Protein AF-A0A935BLK5-F1 (afdb_monomer)

pLDDT: mean 85.11, std 12.07, range [50.38, 96.62]

Nearest PDB structures (foldseek):
  2wh7-assembly1_A  TM=4.401E-01  e=7.819E-02  Streptococcus pyogenes
  6wv2-assembly1_A  TM=4.483E-01  e=2.179E-01  Streptococcus pyogenes phage H4489A
  2wb3-assembly1_A  TM=4.352E-01  e=1.917E-01  Streptococcus pyogenes
  6x3m-assembly2_D  TM=4.197E-01  e=4.409E-01  Streptococcus pyogenes phage H4489A
  6x3m-assembly2_E  TM=4.307E-01  e=6.074E-01  Streptococcus pyogenes phage H4489A

Sequence (127 aa):
GDVALFLSLGSGNWNCLHYLRKSGSPVTAGSFSGLTAAIATNTIANGDYNQNWTWTKTTATKPALFIGETTASSATDAVILELTTAAASTAWPLQVKARTSQVFAIEESGAVKVSSAGGFWLSGYAD

Solvent-accessible surface area (backbone atoms only — not comparable to full-atom values): 9228 Å² total; per-residue (Å²): 115,66,49,70,45,72,45,80,75,54,97,91,43,67,46,76,77,46,67,44,44,70,85,71,52,74,82,64,76,85,61,83,76,62,72,82,70,68,86,63,92,83,84,90,82,86,69,97,71,83,83,86,86,83,79,88,82,81,60,88,90,60,75,92,75,86,87,82,77,96,65,86,82,87,60,85,89,72,73,92,77,87,70,78,69,62,99,83,51,82,56,55,57,41,79,43,62,61,87,91,44,71,35,38,35,33,40,57,87,65,51,79,45,77,48,63,96,86,60,84,88,84,80,80,84,81,132

Foldseek 3Di:
DKDWDWDDPDDPDIDTPDIADPVRDDPDPPDPVCVPPPPDDDDDDPPPDDDDQDDDDPDPPDDSDDQDDPDDDPDDPDDSDDQDDPPPDQDWSDFDDDPPHTAWTQGPVRDTDGDDPPDDDDDDDDD

Secondary structure (DSSP, 8-state):
--EEEEEE-STT-EEEEEEE-TT---SS---SGGGGS--S-----SSS-----------TTS-S-----SS---STT--S------TT--S-SEEEEETTEEEEEE-TTS-EEE--SS-----PPP-

Mean predicted aligned error: 12.22 Å

Radius of gyration: 24.35 Å; Cα contacts (8 Å, |Δi|>4): 96; chains: 1; bounding box: 77×43×48 Å

Structure (mmCIF, N/CA/C/O backbone):
data_AF-A0A935BLK5-F1
#
_entry.id   AF-A0A935BLK5-F1
#
loop_
_atom_site.group_PDB
_atom_site.id
_atom_site.type_symbol
_atom_site.label_atom_id
_atom_site.label_alt_id
_atom_site.label_comp_id
_atom_site.label_asym_id
_atom_site.label_entity_id
_atom_site.label_seq_id
_atom_site.pdbx_PDB_ins_code
_atom_site.Cartn_x
_atom_site.Cartn_y
_atom_site.Cartn_z
_atom_site.occupancy
_atom_site.B_iso_or_equiv
_atom_site.auth_seq_id
_atom_site.auth_comp_id
_atom_site.auth_asym_id
_atom_site.auth_atom_id
_atom_site.pdbx_PDB_model_num
ATOM 1 N N . GLY A 1 1 ? -34.754 -20.792 14.584 1.00 82.75 1 GLY A N 1
ATOM 2 C CA . GLY A 1 1 ? -34.490 -19.524 13.885 1.00 82.75 1 GLY A CA 1
ATOM 3 C C . GLY A 1 1 ? -33.554 -18.716 14.741 1.00 82.75 1 GLY A C 1
ATOM 4 O O . GLY A 1 1 ? -32.971 -19.288 15.657 1.00 82.75 1 GLY A O 1
ATOM 5 N N . ASP A 1 2 ? -33.409 -17.434 14.449 1.00 90.50 2 ASP A N 1
ATOM 6 C CA . ASP A 1 2 ? -32.711 -16.522 15.352 1.00 90.50 2 ASP A CA 1
ATOM 7 C C . ASP A 1 2 ? -33.533 -16.321 16.635 1.00 90.50 2 ASP A C 1
ATOM 9 O O . ASP A 1 2 ? -34.747 -16.557 16.642 1.00 90.50 2 ASP A O 1
ATOM 13 N N . VAL A 1 3 ? -32.869 -15.948 17.727 1.00 89.56 3 VAL A N 1
ATOM 14 C CA . VAL A 1 3 ? -33.486 -15.768 19.048 1.00 89.56 3 VAL A CA 1
ATOM 15 C C . VAL A 1 3 ? -33.015 -14.449 19.641 1.00 89.56 3 VAL A C 1
ATOM 17 O O . VAL A 1 3 ? -31.841 -14.104 19.535 1.00 89.56 3 VAL A O 1
ATOM 20 N N . ALA A 1 4 ? -33.914 -13.723 20.299 1.00 91.75 4 ALA A N 1
ATOM 21 C CA . ALA A 1 4 ? -33.580 -12.488 20.991 1.00 91.7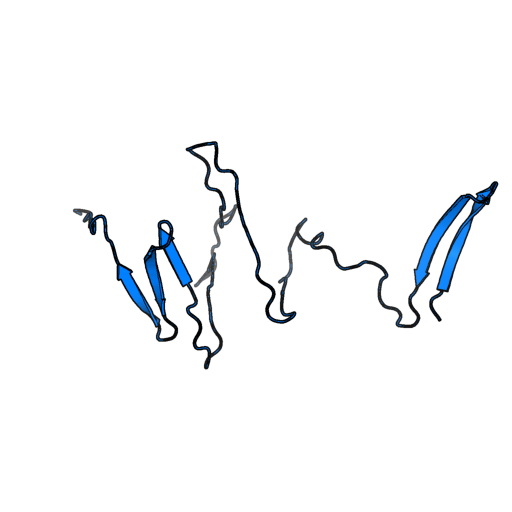5 4 ALA A CA 1
ATOM 22 C C . ALA A 1 4 ? -34.291 -12.383 22.344 1.00 91.75 4 ALA A C 1
ATOM 24 O O . ALA A 1 4 ? -35.406 -12.876 22.515 1.00 91.75 4 ALA A O 1
ATOM 25 N N . LEU A 1 5 ? -33.618 -11.740 23.298 1.00 91.19 5 LEU A N 1
ATOM 26 C CA . LEU A 1 5 ? -34.123 -11.407 24.624 1.00 91.19 5 LEU A CA 1
ATOM 27 C C . LEU A 1 5 ? -34.459 -9.917 24.662 1.00 91.19 5 LEU A C 1
ATOM 29 O O . LEU A 1 5 ? -33.580 -9.078 24.464 1.00 91.19 5 LEU A O 1
ATOM 33 N N . PHE A 1 6 ? -35.712 -9.598 24.974 1.00 94.12 6 PHE A N 1
ATOM 34 C CA . PHE A 1 6 ? -36.203 -8.226 25.041 1.00 94.12 6 PHE A CA 1
ATOM 35 C C . PHE A 1 6 ? -36.632 -7.862 26.463 1.00 94.12 6 PHE A C 1
ATOM 37 O O . PHE A 1 6 ? -37.332 -8.628 27.123 1.00 94.12 6 PHE A O 1
ATOM 44 N N . LEU A 1 7 ? -36.246 -6.668 26.909 1.00 94.62 7 LEU A N 1
ATOM 45 C CA . LEU A 1 7 ? -36.757 -6.033 28.118 1.00 94.62 7 LEU A CA 1
ATOM 46 C C . LEU A 1 7 ? -37.864 -5.050 27.739 1.00 94.62 7 LEU A C 1
ATOM 48 O O . LEU A 1 7 ? -37.638 -4.125 26.956 1.00 94.62 7 LEU A O 1
ATOM 52 N N . SER A 1 8 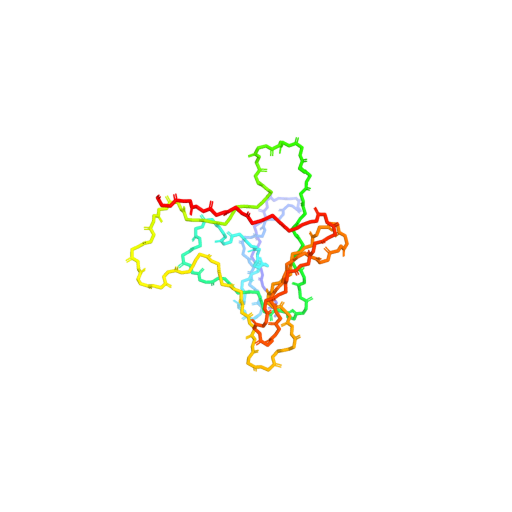? -39.052 -5.241 28.311 1.00 94.56 8 SER A N 1
ATOM 53 C CA . SER A 1 8 ? -40.129 -4.258 28.200 1.00 94.56 8 SER A CA 1
ATOM 54 C C . SER A 1 8 ? -39.811 -3.048 29.068 1.00 94.56 8 SER A C 1
ATOM 56 O O . SER A 1 8 ? -39.565 -3.201 30.263 1.00 94.56 8 SER A O 1
ATOM 58 N N . LEU A 1 9 ? -39.857 -1.854 28.483 1.00 94.69 9 LEU A N 1
ATOM 59 C CA . LEU A 1 9 ? -39.739 -0.581 29.200 1.00 94.69 9 LEU A CA 1
ATOM 60 C C . LEU A 1 9 ? -41.096 0.144 29.307 1.00 94.69 9 LEU A C 1
ATOM 62 O O . LEU A 1 9 ? -41.147 1.314 29.679 1.00 94.69 9 LEU A O 1
ATOM 66 N N . GLY A 1 10 ? -42.193 -0.554 28.983 1.00 91.44 10 GLY A N 1
ATOM 67 C CA . GLY A 1 10 ? -43.560 -0.028 28.954 1.00 91.44 10 GLY A CA 1
ATOM 68 C C . GLY A 1 10 ? -44.017 0.437 27.564 1.00 91.44 10 GLY A C 1
ATOM 69 O O . GLY A 1 10 ? -43.204 0.752 26.703 1.00 91.44 10 GLY A O 1
ATOM 70 N N . SER A 1 11 ? -45.337 0.450 27.340 1.00 83.06 11 SER A N 1
ATOM 71 C CA . SER A 1 11 ? -46.043 1.058 26.190 1.00 83.06 11 SER A CA 1
ATOM 72 C C . SER A 1 11 ? -45.345 0.964 24.821 1.00 83.06 11 SER A C 1
ATOM 74 O O . SER A 1 11 ? -45.136 1.971 24.151 1.00 83.06 11 SER A O 1
ATOM 76 N N . GLY A 1 12 ? -44.984 -0.248 24.388 1.00 88.56 12 GLY A N 1
ATOM 77 C CA . GLY A 1 12 ? -44.388 -0.483 23.064 1.00 88.56 12 GLY A CA 1
ATOM 78 C C . GLY A 1 12 ? -42.895 -0.153 22.953 1.00 88.56 12 GLY A C 1
ATOM 79 O O . GLY A 1 12 ? -42.310 -0.368 21.894 1.00 88.56 12 GLY A O 1
ATOM 80 N N . ASN A 1 13 ? -42.263 0.306 24.032 1.00 91.19 13 ASN A N 1
ATOM 81 C CA . ASN A 1 13 ? -40.824 0.501 24.110 1.00 91.19 13 ASN A CA 1
ATOM 82 C C . ASN A 1 13 ? -40.142 -0.803 24.554 1.00 91.19 13 ASN A C 1
ATOM 84 O O . ASN A 1 13 ? -40.329 -1.268 25.683 1.00 91.19 13 ASN A O 1
ATOM 88 N N . TRP A 1 14 ? -39.353 -1.396 23.661 1.00 93.38 14 TRP A N 1
ATOM 89 C CA . TRP A 1 14 ? -38.653 -2.657 23.895 1.00 93.38 14 TRP A CA 1
ATOM 90 C C . TRP A 1 14 ? -37.164 -2.475 23.659 1.00 93.38 14 TRP A C 1
ATOM 92 O O . TRP A 1 14 ? -36.746 -2.069 22.576 1.00 93.38 14 TRP A O 1
ATOM 102 N N . ASN A 1 15 ? -36.361 -2.822 24.661 1.00 93.12 15 ASN A N 1
ATOM 103 C CA . ASN A 1 15 ? -34.914 -2.859 24.520 1.00 93.12 15 ASN A CA 1
ATOM 104 C C . ASN A 1 15 ? -34.460 -4.297 24.243 1.00 93.12 15 ASN A C 1
ATOM 106 O O . ASN A 1 15 ? -34.741 -5.199 25.033 1.00 93.12 15 ASN A O 1
ATOM 110 N N . CYS A 1 16 ? -33.759 -4.526 23.133 1.00 90.75 16 CYS A N 1
ATOM 111 C CA . CYS A 1 16 ? -33.146 -5.821 22.846 1.00 90.75 16 CYS A CA 1
ATOM 112 C C . CYS A 1 16 ? -31.865 -5.962 23.673 1.00 90.75 16 CYS A C 1
ATOM 114 O O . CYS A 1 16 ? -30.868 -5.306 23.386 1.00 90.75 16 CYS A O 1
ATOM 116 N N . LEU A 1 17 ? -31.884 -6.831 24.682 1.00 89.56 17 LEU A N 1
ATOM 117 C CA . LEU A 1 17 ? -30.727 -7.072 25.542 1.00 89.56 17 LEU A CA 1
ATOM 118 C C . LEU A 1 17 ? -29.713 -7.989 24.865 1.00 89.56 17 LEU A C 1
ATOM 120 O O . LEU A 1 17 ? -28.527 -7.689 24.856 1.00 89.56 17 LEU A O 1
ATOM 124 N N . HIS A 1 18 ? -30.180 -9.087 24.267 1.00 87.12 18 HIS A N 1
ATOM 125 C CA . HIS A 1 18 ? -29.327 -10.058 23.584 1.00 87.12 18 HIS A CA 1
ATOM 126 C C . HIS A 1 18 ? -29.990 -10.557 22.308 1.00 87.12 18 HIS A C 1
ATOM 128 O O . HIS A 1 18 ? -31.200 -10.759 22.273 1.00 87.12 18 HIS A O 1
ATOM 134 N N . TYR A 1 19 ? -29.184 -10.829 21.287 1.00 88.31 19 TYR A N 1
ATOM 135 C CA . TYR A 1 19 ? -29.620 -11.481 20.060 1.00 88.31 19 TYR A CA 1
ATOM 136 C C . TYR A 1 19 ? -28.596 -12.548 19.684 1.00 88.31 19 TYR A C 1
ATOM 138 O O . TYR A 1 19 ? -27.396 -12.278 19.637 1.00 88.31 19 TYR A O 1
ATOM 146 N N . LEU A 1 20 ? -29.073 -13.753 19.393 1.00 86.50 20 LEU A N 1
ATOM 147 C CA . LEU A 1 20 ? -28.275 -14.867 18.907 1.00 86.50 20 LEU A CA 1
ATOM 148 C C . LEU A 1 20 ? -28.826 -15.334 17.564 1.00 86.50 20 LEU A C 1
ATOM 150 O O . LEU A 1 20 ? -29.995 -15.712 17.449 1.00 86.50 20 LEU A O 1
ATOM 154 N N . ARG A 1 21 ? -27.964 -15.350 16.544 1.00 86.62 21 ARG A N 1
ATOM 155 C CA . ARG A 1 21 ? -28.303 -16.014 15.284 1.00 86.62 21 ARG A CA 1
ATOM 156 C C . ARG A 1 21 ? -28.369 -17.519 15.495 1.00 86.62 21 ARG A C 1
ATOM 158 O O . ARG A 1 21 ? -27.617 -18.062 16.306 1.00 86.62 21 ARG A O 1
ATOM 165 N N . LYS A 1 22 ? -29.174 -18.217 14.692 1.00 87.06 22 LYS A N 1
ATOM 166 C CA . LYS A 1 22 ? -29.217 -19.692 14.656 1.00 87.06 22 LYS A CA 1
ATOM 167 C C . LYS A 1 22 ? -27.820 -20.312 14.497 1.00 87.06 22 LYS A C 1
ATOM 169 O O . LYS A 1 22 ? -27.572 -21.399 15.003 1.00 87.06 22 LYS A O 1
ATOM 174 N N . SER A 1 23 ? -26.925 -19.628 13.784 1.00 84.69 23 SER A N 1
ATOM 175 C CA . SER A 1 23 ? -25.548 -20.063 13.532 1.00 84.69 23 SER A CA 1
ATOM 176 C C . SER A 1 23 ? -24.593 -19.872 14.717 1.00 84.69 23 SER A C 1
ATOM 178 O O . SER A 1 23 ? -23.439 -20.273 14.619 1.00 84.69 23 SER A O 1
ATOM 180 N N . GLY A 1 24 ? -25.017 -19.206 15.797 1.00 78.94 24 GLY A N 1
ATOM 181 C CA . GLY A 1 24 ? -24.140 -18.807 16.904 1.00 78.94 24 GLY A CA 1
ATOM 182 C C . GLY A 1 24 ? -23.193 -17.645 16.575 1.00 78.94 24 GLY A C 1
ATOM 183 O O . GLY A 1 24 ? -22.401 -17.239 17.420 1.00 78.94 24 GLY A O 1
ATOM 184 N N . SER A 1 25 ? -23.262 -17.081 15.366 1.00 76.50 25 SER A N 1
ATOM 185 C CA . SER A 1 25 ? -22.369 -16.000 14.935 1.00 76.50 25 SER A CA 1
ATOM 186 C C . SER A 1 25 ? -22.782 -14.640 15.534 1.00 76.50 25 SER A C 1
ATOM 188 O O . SER A 1 25 ? -23.974 -14.310 15.478 1.00 76.50 25 SER A O 1
ATOM 190 N N . PRO A 1 26 ? -21.835 -13.811 16.024 1.00 70.00 26 PRO A N 1
ATOM 191 C CA . PRO A 1 26 ? -22.120 -12.496 16.613 1.00 70.00 26 PRO A CA 1
ATOM 192 C C . PRO A 1 26 ? -22.895 -11.555 15.682 1.00 70.00 26 PRO A C 1
ATOM 194 O O . PRO A 1 26 ? -22.579 -11.460 14.499 1.00 7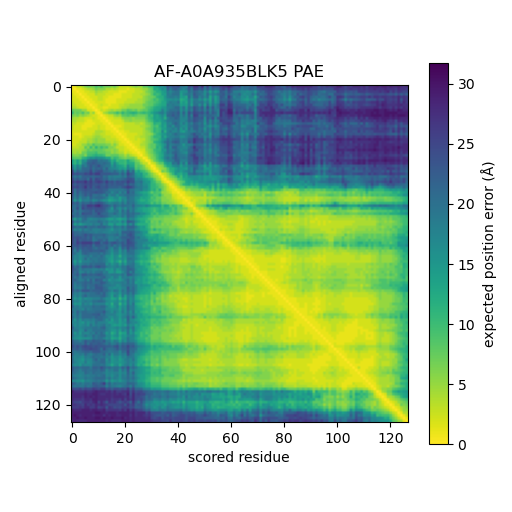0.00 26 PRO A O 1
ATOM 197 N N . VAL A 1 27 ? -23.887 -10.825 16.210 1.00 73.25 27 VAL A N 1
ATOM 198 C CA . VAL A 1 27 ? -24.783 -9.909 15.454 1.00 73.25 27 VAL A CA 1
ATOM 199 C C . VAL A 1 27 ? -24.122 -8.582 15.089 1.00 73.25 27 VAL A C 1
ATOM 201 O O . VAL A 1 27 ? -24.712 -7.728 14.441 1.00 73.25 27 VAL A O 1
ATOM 204 N N . THR A 1 28 ? -22.864 -8.403 15.446 1.00 69.31 28 THR A N 1
ATOM 205 C CA . THR A 1 28 ? -22.057 -7.313 14.930 1.00 69.31 28 THR A CA 1
ATOM 206 C C . THR A 1 28 ? -21.715 -7.608 13.471 1.00 69.31 28 THR A C 1
ATOM 208 O O . THR A 1 28 ? -21.064 -8.601 13.151 1.00 69.31 28 THR A O 1
ATOM 211 N N . ALA A 1 29 ? -22.144 -6.738 12.553 1.00 57.75 29 ALA A N 1
ATOM 212 C CA . ALA A 1 29 ? -21.337 -6.533 11.358 1.00 57.75 29 ALA A CA 1
ATOM 213 C C . ALA A 1 29 ? -19.958 -6.131 11.885 1.00 57.75 29 ALA A C 1
ATOM 215 O O . AL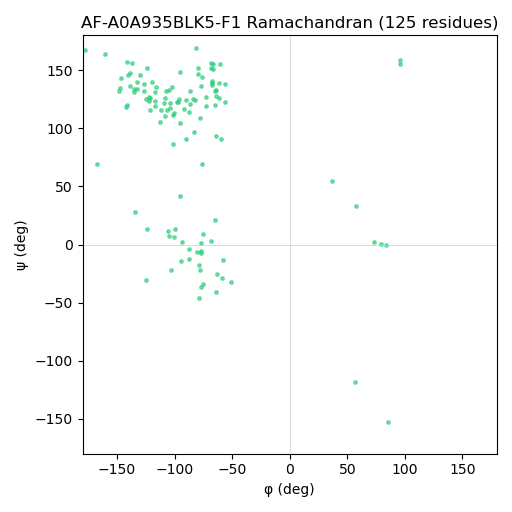A A 1 29 ? -19.885 -5.213 12.704 1.00 57.75 29 ALA A O 1
ATOM 216 N N . GLY A 1 30 ? -18.902 -6.860 11.525 1.00 54.94 30 GLY A N 1
ATOM 217 C CA . GLY A 1 30 ? -17.544 -6.456 11.865 1.00 54.94 30 GLY A CA 1
ATOM 218 C C . GLY A 1 30 ? -17.295 -5.092 11.236 1.00 54.94 30 GLY A C 1
ATOM 219 O O . GLY A 1 30 ? -16.928 -5.003 10.070 1.00 54.94 30 GLY A O 1
ATOM 220 N N . SER A 1 31 ? -17.586 -4.019 11.968 1.00 54.59 31 SER A N 1
ATOM 221 C CA . SER A 1 31 ? -17.137 -2.698 11.591 1.00 54.59 31 SER A CA 1
ATOM 222 C C . SER A 1 31 ? -15.620 -2.707 11.725 1.00 54.59 31 SER A C 1
ATOM 224 O O . SER A 1 31 ? -15.040 -3.465 12.506 1.00 54.59 31 SER A O 1
ATOM 226 N N . PHE A 1 32 ? -14.954 -1.835 10.981 1.00 53.00 32 PHE A N 1
ATOM 227 C CA . PHE A 1 32 ? -13.513 -1.612 11.091 1.00 53.00 32 PHE A CA 1
ATOM 228 C C . PHE A 1 32 ? -13.101 -1.020 12.466 1.00 53.00 32 PHE A C 1
ATOM 230 O O . PHE A 1 32 ? -12.042 -0.414 12.604 1.00 53.00 32 PHE A O 1
ATOM 237 N N . SER A 1 33 ? -13.932 -1.169 13.506 1.00 53.84 33 SER A N 1
ATOM 238 C CA . SER A 1 33 ? -13.740 -0.666 14.867 1.00 53.84 33 SER A CA 1
ATOM 239 C C . SER A 1 33 ? -12.607 -1.354 15.636 1.00 53.84 33 SER A C 1
ATOM 241 O O . SER A 1 33 ? -12.401 -1.037 16.803 1.00 53.84 33 SER A O 1
ATOM 243 N N . GLY A 1 34 ? -11.874 -2.283 15.013 1.00 50.38 34 GLY A N 1
ATOM 244 C CA . GLY A 1 34 ? -10.686 -2.929 15.582 1.00 50.38 34 GLY A CA 1
ATOM 245 C C . GLY A 1 34 ? -9.395 -2.102 15.487 1.00 50.38 34 GLY A C 1
ATOM 246 O O . GLY A 1 34 ? -8.387 -2.490 16.069 1.00 50.38 34 GLY A O 1
ATOM 247 N N . LEU A 1 35 ? -9.397 -0.951 14.799 1.00 56.12 35 LEU A N 1
ATOM 248 C CA . LEU A 1 35 ? -8.220 -0.069 14.695 1.00 56.12 35 LEU A CA 1
ATOM 249 C C . LEU A 1 35 ? -7.931 0.761 15.963 1.00 56.12 35 LEU A C 1
ATOM 251 O O . LEU A 1 35 ? -7.090 1.653 15.933 1.00 56.12 35 LEU A O 1
ATOM 255 N N . THR A 1 36 ? -8.606 0.509 17.083 1.00 52.50 36 THR A N 1
ATOM 256 C CA . THR A 1 36 ? -8.366 1.253 18.332 1.00 52.50 36 THR A CA 1
ATOM 257 C C . THR A 1 36 ? -7.118 0.786 19.086 1.00 52.50 36 THR A C 1
ATOM 259 O O . THR A 1 36 ? -6.597 1.543 19.899 1.00 52.50 36 THR A O 1
ATOM 262 N N . ALA A 1 37 ? -6.602 -0.410 18.781 1.00 52.44 37 ALA A N 1
ATOM 263 C CA . ALA A 1 37 ? -5.300 -0.917 19.224 1.00 52.44 37 ALA A CA 1
ATOM 264 C C . ALA A 1 37 ? -4.943 -2.175 18.413 1.00 52.44 37 ALA A C 1
ATOM 266 O O . ALA A 1 37 ? -5.016 -3.288 18.931 1.00 52.44 37 ALA A O 1
ATOM 267 N N . ALA A 1 38 ? -4.649 -2.033 17.117 1.00 55.66 38 ALA A N 1
ATOM 268 C CA . ALA A 1 38 ? -4.355 -3.184 16.262 1.00 55.66 38 ALA A CA 1
ATOM 269 C C . ALA A 1 38 ? 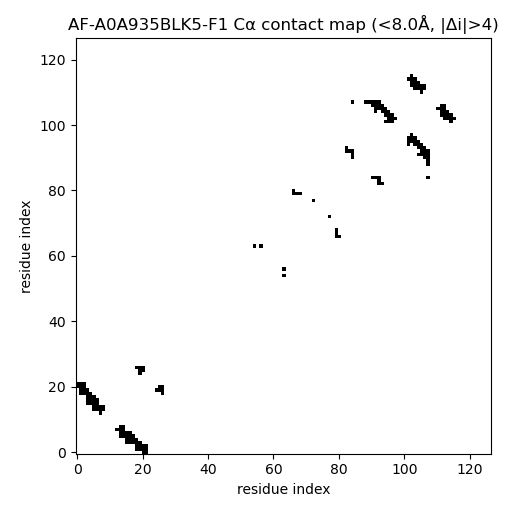-3.075 -3.907 16.732 1.00 55.66 38 ALA A C 1
ATOM 271 O O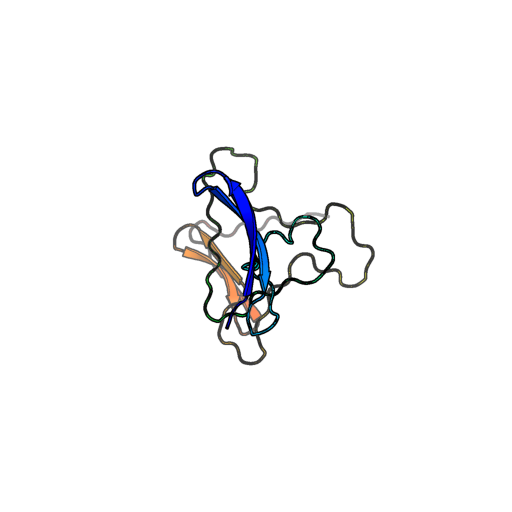 . ALA A 1 38 ? -1.968 -3.555 16.348 1.00 55.66 38 ALA A O 1
ATOM 272 N N . ILE A 1 39 ? -3.245 -4.923 17.578 1.00 63.06 39 ILE A N 1
ATOM 273 C CA . ILE A 1 39 ? -2.198 -5.847 18.048 1.00 63.06 39 ILE A CA 1
ATOM 274 C C . ILE A 1 39 ? -2.120 -7.120 17.189 1.00 63.06 39 ILE A C 1
ATOM 276 O O . ILE A 1 39 ? -1.363 -8.035 17.496 1.00 63.06 39 ILE A O 1
ATOM 280 N N . ALA A 1 40 ? -2.938 -7.202 16.138 1.00 65.81 40 ALA A N 1
ATOM 281 C CA . ALA A 1 40 ? -3.049 -8.351 15.251 1.00 65.81 40 ALA A CA 1
ATOM 282 C C . ALA A 1 40 ? -3.235 -7.907 13.793 1.00 65.81 40 ALA A C 1
ATOM 284 O O . ALA A 1 40 ? -3.721 -6.805 13.517 1.00 65.81 40 ALA A O 1
ATOM 285 N N . THR A 1 41 ? -2.871 -8.795 12.865 1.00 77.06 41 THR A N 1
ATOM 286 C CA . THR A 1 41 ? -3.025 -8.592 11.422 1.00 77.06 41 THR A CA 1
ATOM 287 C C . THR A 1 41 ? -4.498 -8.488 11.042 1.00 77.06 41 THR A C 1
ATOM 289 O O . THR A 1 41 ? -5.294 -9.372 11.353 1.00 77.06 41 THR A O 1
ATOM 292 N N . ASN A 1 42 ? -4.849 -7.430 10.314 1.00 74.06 42 ASN A N 1
ATOM 293 C CA . ASN A 1 42 ? -6.149 -7.297 9.666 1.00 74.06 42 ASN A CA 1
ATOM 294 C C . ASN A 1 42 ? -5.997 -7.613 8.175 1.00 74.06 42 ASN A C 1
ATOM 296 O O . ASN A 1 42 ? -5.071 -7.122 7.531 1.00 74.06 42 ASN A O 1
ATOM 300 N N . THR A 1 43 ? -6.914 -8.404 7.619 1.00 80.62 43 THR A N 1
ATOM 301 C CA . THR A 1 43 ? -6.893 -8.798 6.204 1.00 80.62 43 THR A CA 1
ATOM 302 C C . THR A 1 43 ? -8.228 -8.471 5.550 1.00 80.62 43 THR A C 1
ATOM 304 O O . THR A 1 43 ? -9.285 -8.822 6.069 1.00 80.62 43 THR A O 1
ATOM 307 N N . ILE A 1 44 ? -8.178 -7.826 4.385 1.00 81.56 44 ILE A N 1
ATOM 308 C CA . ILE A 1 44 ? -9.332 -7.616 3.507 1.00 81.56 44 ILE A CA 1
ATOM 309 C C . ILE A 1 44 ? -9.131 -8.529 2.292 1.00 81.56 44 ILE A C 1
ATOM 311 O O . ILE A 1 44 ? -8.218 -8.292 1.509 1.00 81.56 44 ILE A O 1
ATOM 315 N N . ALA A 1 45 ? -9.948 -9.580 2.146 1.00 80.44 45 ALA A N 1
ATOM 316 C CA . ALA A 1 45 ? -9.789 -10.605 1.099 1.00 80.44 45 ALA A CA 1
ATOM 317 C C . ALA A 1 45 ? -11.112 -10.968 0.384 1.00 80.44 45 ALA A C 1
ATOM 319 O O . ALA A 1 45 ? -11.288 -12.083 -0.101 1.00 80.44 45 ALA A O 1
ATOM 320 N N . ASN A 1 46 ? -12.067 -10.034 0.319 1.00 71.06 46 ASN A N 1
ATOM 321 C CA . ASN A 1 46 ? -13.439 -10.289 -0.143 1.00 71.06 46 ASN A CA 1
ATOM 322 C C . ASN A 1 46 ? -13.668 -9.973 -1.641 1.00 71.06 46 ASN A C 1
ATOM 324 O O . ASN A 1 46 ? -14.705 -9.418 -1.999 1.00 71.06 46 ASN A O 1
ATOM 328 N N . GLY A 1 47 ? -12.725 -10.331 -2.518 1.00 79.44 47 GLY A N 1
ATOM 329 C CA . GLY A 1 47 ? -12.802 -10.062 -3.966 1.00 79.44 47 GLY A CA 1
ATOM 330 C C . GLY A 1 47 ? -12.281 -8.674 -4.366 1.00 79.44 47 GLY A C 1
ATOM 331 O O . GLY A 1 47 ? -11.425 -8.117 -3.679 1.00 79.44 47 GLY A O 1
ATOM 332 N N . ASP A 1 48 ? -12.795 -8.114 -5.469 1.00 82.56 48 ASP A N 1
ATOM 333 C CA . ASP A 1 48 ? -12.338 -6.842 -6.063 1.00 82.56 48 ASP A CA 1
ATOM 334 C C . ASP A 1 48 ? -12.839 -5.614 -5.280 1.00 82.56 48 ASP A C 1
ATOM 336 O O . ASP A 1 48 ? -13.696 -4.848 -5.726 1.00 82.56 48 ASP A O 1
ATOM 340 N N . TYR A 1 49 ? -12.320 -5.428 -4.068 1.00 81.94 49 TYR A N 1
ATOM 341 C CA . TYR A 1 49 ? -12.781 -4.388 -3.153 1.00 81.94 49 TYR A CA 1
ATOM 342 C C . TYR A 1 49 ? -11.830 -3.185 -3.135 1.00 81.94 49 TYR A C 1
ATOM 344 O O . TYR A 1 49 ? -10.927 -3.085 -2.301 1.00 81.94 49 TYR A O 1
ATOM 352 N N . ASN A 1 50 ? -12.041 -2.253 -4.066 1.00 85.00 50 ASN A N 1
ATOM 353 C CA . ASN A 1 50 ? -11.221 -1.049 -4.178 1.00 85.00 50 ASN A CA 1
ATOM 354 C C . ASN A 1 50 ? -11.307 -0.170 -2.910 1.00 85.00 50 ASN A C 1
ATOM 356 O O . ASN A 1 50 ? -12.393 0.238 -2.493 1.00 85.00 50 ASN A O 1
ATOM 360 N N . GLN A 1 51 ? -10.155 0.159 -2.323 1.00 87.06 51 GLN A N 1
ATOM 361 C CA . GLN A 1 51 ? -10.044 1.063 -1.177 1.00 87.06 51 GLN A CA 1
ATOM 362 C C . GLN A 1 51 ? -9.744 2.480 -1.675 1.00 87.06 51 GLN A C 1
ATOM 364 O O . GLN A 1 51 ? -8.616 2.793 -2.049 1.00 87.06 51 GLN A O 1
ATOM 369 N N . ASN A 1 52 ? -10.746 3.360 -1.659 1.00 88.31 52 ASN A N 1
ATOM 370 C CA . ASN A 1 52 ? -10.584 4.749 -2.088 1.00 88.31 52 ASN A CA 1
ATOM 371 C C . ASN A 1 52 ? -10.228 5.659 -0.909 1.00 88.31 52 ASN A C 1
ATOM 373 O O . ASN A 1 52 ? -11.042 5.868 -0.012 1.00 88.31 52 ASN A O 1
ATOM 377 N N . TRP A 1 53 ? -9.037 6.254 -0.956 1.00 89.81 53 TRP A N 1
ATOM 378 C CA . TRP A 1 53 ? -8.574 7.244 0.013 1.00 89.81 53 TRP A CA 1
ATOM 379 C C . TRP A 1 53 ? -8.447 8.591 -0.698 1.00 89.81 53 TRP A C 1
ATOM 381 O O . TRP A 1 53 ? -7.549 8.801 -1.511 1.00 89.81 53 TRP A O 1
ATOM 391 N N . THR A 1 54 ? -9.389 9.496 -0.440 1.00 90.12 54 THR A N 1
ATOM 392 C CA . THR A 1 54 ? -9.455 10.815 -1.086 1.00 90.12 54 THR A CA 1
ATOM 393 C C . THR A 1 54 ? -9.519 11.912 -0.037 1.00 90.12 54 THR A C 1
ATOM 395 O O . THR A 1 54 ? -10.272 11.797 0.928 1.00 90.12 54 THR A O 1
ATOM 398 N N . TRP A 1 55 ? -8.785 13.004 -0.248 1.00 86.75 55 TRP A N 1
ATOM 399 C CA . TRP A 1 55 ? -8.672 14.088 0.727 1.00 86.75 55 TRP A CA 1
ATOM 400 C C . TRP A 1 55 ? -8.941 15.451 0.103 1.00 86.75 55 TRP A C 1
ATOM 402 O O . TRP A 1 55 ? -8.528 15.731 -1.021 1.00 86.75 55 TRP A O 1
ATOM 412 N N . THR A 1 56 ? -9.543 16.343 0.888 1.00 91.44 56 THR A N 1
ATOM 413 C CA . THR A 1 56 ? -9.610 17.776 0.574 1.00 91.44 56 THR A CA 1
ATOM 414 C C . THR A 1 56 ? -8.383 18.464 1.177 1.00 91.44 56 THR A C 1
ATOM 416 O O . THR A 1 56 ? -8.385 18.857 2.342 1.00 91.44 56 THR A O 1
ATOM 419 N N . LYS A 1 57 ? -7.287 18.562 0.413 1.00 82.94 57 LYS A N 1
ATOM 420 C CA . LYS A 1 57 ? -6.017 19.130 0.902 1.00 82.94 57 LYS A CA 1
ATOM 421 C C . LYS A 1 57 ? -6.023 20.659 0.810 1.00 82.94 57 LYS A C 1
ATOM 423 O O . LYS A 1 57 ? -5.707 21.218 -0.234 1.00 82.94 57 LYS A O 1
ATOM 428 N N . THR A 1 58 ? -6.337 21.332 1.914 1.00 91.38 58 THR A N 1
ATOM 429 C CA . THR A 1 58 ? -6.324 22.809 2.013 1.00 91.38 58 THR A CA 1
ATOM 430 C C . THR A 1 58 ? -5.107 23.358 2.754 1.00 91.38 58 THR A C 1
ATOM 432 O O . THR A 1 58 ? -4.728 24.508 2.557 1.00 91.38 58 THR A O 1
ATOM 435 N N . THR A 1 59 ? -4.452 22.546 3.589 1.00 91.00 59 THR A N 1
ATOM 436 C CA . THR A 1 59 ? -3.237 22.935 4.317 1.00 91.00 59 THR A CA 1
ATOM 437 C C . THR A 1 59 ? -1.988 22.468 3.566 1.00 91.00 59 THR A C 1
ATOM 439 O O . THR A 1 59 ? -1.832 21.285 3.250 1.00 91.00 59 THR A O 1
ATOM 442 N N . ALA A 1 60 ? -1.072 23.393 3.267 1.00 88.50 60 ALA A N 1
ATOM 443 C CA . ALA A 1 60 ? 0.111 23.104 2.453 1.00 88.50 60 ALA A CA 1
ATOM 444 C C . ALA A 1 60 ? 1.064 22.093 3.116 1.00 88.50 60 ALA A C 1
ATOM 446 O O . ALA A 1 60 ? 1.534 21.173 2.448 1.00 88.50 60 ALA A O 1
ATOM 447 N N . THR A 1 61 ? 1.279 22.218 4.425 1.00 91.50 61 THR A N 1
ATOM 448 C CA . THR A 1 61 ? 2.362 21.548 5.165 1.00 91.50 61 THR A CA 1
ATOM 449 C C . THR A 1 61 ? 2.034 20.151 5.684 1.00 91.50 61 THR A C 1
ATOM 451 O O . THR A 1 61 ? 2.907 19.501 6.248 1.00 91.50 61 THR A O 1
ATOM 454 N N . LYS A 1 62 ? 0.797 19.669 5.516 1.00 84.38 62 LYS A N 1
ATOM 455 C CA . LYS A 1 62 ? 0.396 18.344 6.006 1.00 84.38 62 LYS A CA 1
ATOM 456 C C . LYS A 1 62 ? 0.292 17.338 4.858 1.00 84.38 62 LYS A C 1
ATOM 458 O O . LYS A 1 62 ? -0.330 17.667 3.839 1.00 84.38 62 LYS A O 1
ATOM 463 N N . PRO A 1 63 ? 0.864 16.127 4.998 1.00 89.75 63 PRO A N 1
ATOM 464 C CA . PRO A 1 63 ? 0.584 15.050 4.065 1.00 89.75 63 PRO A CA 1
ATOM 465 C C . PRO A 1 63 ? -0.881 14.625 4.198 1.00 89.75 63 PRO A C 1
ATOM 467 O O . PRO A 1 63 ? -1.486 14.748 5.262 1.00 89.75 63 PRO A O 1
ATOM 470 N N . ALA A 1 64 ? -1.454 14.137 3.101 1.00 90.06 64 ALA A N 1
ATOM 471 C CA . ALA A 1 64 ? -2.812 13.604 3.106 1.00 90.06 64 ALA A CA 1
ATOM 472 C C . ALA A 1 64 ? -2.865 12.208 3.764 1.00 90.06 64 ALA A C 1
ATOM 474 O O . ALA A 1 64 ? -3.810 11.894 4.480 1.00 90.06 64 ALA A O 1
ATOM 475 N N . LEU A 1 65 ? -1.798 11.420 3.588 1.00 91.94 65 LEU A N 1
ATOM 476 C CA . LEU A 1 65 ? -1.562 10.136 4.241 1.00 91.94 65 LEU A CA 1
ATOM 477 C C . LEU A 1 65 ? -0.131 10.097 4.781 1.00 91.94 65 LEU A C 1
ATOM 479 O O . LEU A 1 65 ? 0.805 10.456 4.068 1.00 91.94 65 LEU A O 1
ATOM 483 N N . PHE A 1 66 ? 0.026 9.644 6.021 1.00 91.69 66 PHE A N 1
ATOM 484 C CA . PHE A 1 66 ? 1.318 9.349 6.630 1.00 91.69 66 PHE A CA 1
ATOM 485 C C . PHE A 1 66 ? 1.330 7.877 7.046 1.00 91.69 66 PHE A C 1
ATOM 487 O O . PHE A 1 66 ? 0.430 7.437 7.757 1.00 91.69 66 PHE A O 1
ATOM 494 N N . ILE A 1 67 ? 2.336 7.135 6.584 1.00 94.38 67 ILE A N 1
ATOM 495 C CA . ILE A 1 67 ? 2.613 5.754 6.985 1.00 94.38 67 ILE A CA 1
ATOM 496 C C . ILE A 1 67 ? 3.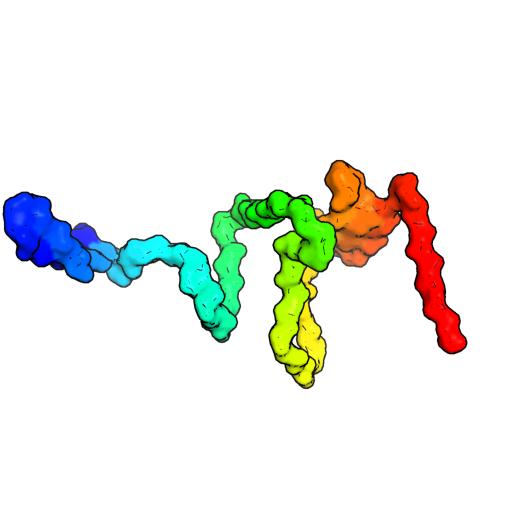986 5.785 7.649 1.00 94.38 67 ILE A C 1
ATOM 498 O O . ILE A 1 67 ? 4.961 6.194 7.022 1.00 94.38 67 ILE A O 1
ATOM 502 N N . GLY A 1 68 ? 4.052 5.402 8.919 1.00 92.69 68 GLY A N 1
ATOM 503 C CA . GLY A 1 68 ? 5.278 5.445 9.703 1.00 92.69 68 GLY A CA 1
ATOM 504 C C . GLY A 1 68 ? 5.062 4.899 11.107 1.00 92.69 68 GLY A C 1
ATOM 505 O O . GLY A 1 68 ? 3.928 4.700 11.542 1.00 92.69 68 GLY A O 1
ATOM 506 N N . GLU A 1 69 ? 6.162 4.660 11.808 1.00 93.38 69 GLU A N 1
ATOM 507 C CA . GLU A 1 69 ? 6.169 4.190 13.191 1.00 93.38 69 GLU A CA 1
ATOM 508 C C . GLU A 1 69 ? 6.315 5.358 14.178 1.00 93.38 69 GLU A C 1
ATOM 510 O O . GLU A 1 69 ? 6.941 6.377 13.885 1.00 93.38 69 GLU A O 1
ATOM 515 N N . THR A 1 70 ? 5.727 5.226 15.368 1.00 89.19 70 THR A N 1
ATOM 516 C CA . THR A 1 70 ? 5.878 6.202 16.465 1.00 89.19 70 THR A CA 1
ATOM 517 C C . THR A 1 70 ? 7.096 5.914 17.345 1.00 89.19 70 THR A C 1
ATOM 519 O O . THR A 1 70 ? 7.464 6.726 18.192 1.00 89.19 70 THR A O 1
ATOM 522 N N . THR A 1 71 ? 7.705 4.740 17.195 1.00 92.81 71 THR A N 1
ATOM 523 C CA . THR A 1 71 ? 8.897 4.282 17.917 1.00 92.81 71 THR A CA 1
ATOM 524 C C . THR A 1 71 ? 9.688 3.386 16.978 1.00 92.81 71 THR A C 1
ATOM 526 O O . THR A 1 71 ? 9.083 2.547 16.324 1.00 92.81 71 THR A O 1
ATOM 529 N N . ALA A 1 72 ? 11.006 3.583 16.907 1.00 95.69 72 ALA A N 1
ATOM 530 C CA . ALA A 1 72 ? 11.856 2.895 15.943 1.00 95.69 72 ALA A CA 1
ATOM 531 C C . ALA A 1 72 ? 11.903 1.379 16.173 1.00 95.69 72 ALA A C 1
ATOM 533 O O . ALA A 1 72 ? 12.154 0.931 17.298 1.00 95.69 72 ALA A O 1
ATOM 534 N N . SER A 1 73 ? 11.728 0.601 15.106 1.00 94.69 73 SER A N 1
ATOM 535 C CA . SER A 1 73 ? 12.003 -0.835 15.126 1.00 94.69 73 SER A CA 1
ATOM 536 C C . SER A 1 73 ? 13.504 -1.111 15.277 1.00 94.69 73 SER A C 1
ATOM 538 O O . SER A 1 73 ? 14.341 -0.468 14.647 1.00 94.69 73 SER A O 1
ATOM 540 N N . SER A 1 74 ? 13.851 -2.105 16.096 1.00 95.44 74 SER A N 1
ATOM 541 C CA . SER A 1 74 ? 15.211 -2.653 16.219 1.00 95.44 74 SER A CA 1
ATOM 542 C C . SER A 1 74 ? 15.372 -4.021 15.541 1.00 95.44 74 SER A C 1
ATOM 544 O O . SER A 1 74 ? 16.406 -4.669 15.699 1.00 95.44 74 SER A O 1
ATOM 546 N N . ALA A 1 75 ? 14.352 -4.479 14.808 1.00 95.50 75 ALA A N 1
ATOM 547 C CA . ALA A 1 75 ? 14.361 -5.773 14.134 1.00 95.50 75 ALA A CA 1
ATOM 548 C C . ALA A 1 75 ? 15.153 -5.737 12.814 1.00 95.50 75 ALA A C 1
ATOM 550 O O . ALA A 1 75 ? 15.156 -4.737 12.097 1.00 95.50 75 ALA A O 1
ATOM 551 N N . THR A 1 76 ? 15.795 -6.857 12.474 1.00 96.38 76 THR A N 1
ATOM 552 C CA . THR A 1 76 ? 16.405 -7.073 11.153 1.00 96.38 76 THR A CA 1
ATOM 553 C C . THR A 1 76 ? 15.310 -7.164 10.089 1.00 96.38 76 THR A C 1
ATOM 555 O O . THR A 1 76 ? 14.283 -7.795 10.327 1.00 96.38 76 THR A O 1
ATOM 558 N N . ASP A 1 77 ? 15.526 -6.519 8.940 1.00 94.38 77 ASP A N 1
ATOM 559 C CA . ASP A 1 77 ? 14.594 -6.485 7.802 1.00 94.38 77 ASP A CA 1
ATOM 560 C C . ASP A 1 77 ? 13.193 -5.931 8.136 1.00 94.38 77 ASP A C 1
ATOM 562 O O . ASP A 1 77 ? 12.186 -6.341 7.564 1.00 94.38 77 ASP A O 1
ATOM 566 N N . ALA A 1 78 ? 13.106 -4.975 9.068 1.00 93.62 78 ALA A N 1
ATOM 567 C CA . ALA A 1 78 ? 11.848 -4.309 9.396 1.00 93.62 78 ALA A CA 1
ATOM 568 C C . ALA A 1 78 ? 11.310 -3.490 8.203 1.00 93.62 78 ALA A C 1
ATOM 570 O O . ALA A 1 78 ? 11.948 -2.541 7.744 1.00 93.62 78 ALA A O 1
ATOM 571 N N . VAL A 1 79 ? 10.104 -3.826 7.731 1.00 94.88 79 VAL A N 1
ATOM 572 C CA . VAL A 1 79 ? 9.428 -3.148 6.614 1.00 94.88 79 VAL A CA 1
ATOM 573 C C . VAL A 1 79 ? 8.237 -2.335 7.128 1.00 94.88 79 VAL A C 1
ATOM 575 O O . VAL A 1 79 ? 7.312 -2.882 7.722 1.00 94.88 79 VAL A O 1
ATOM 578 N N . ILE A 1 80 ? 8.234 -1.022 6.873 1.00 94.50 80 ILE A N 1
ATOM 579 C CA . ILE A 1 80 ? 7.115 -0.122 7.226 1.00 94.50 80 ILE A CA 1
ATOM 580 C C . ILE A 1 80 ? 5.946 -0.263 6.238 1.00 94.50 80 ILE A C 1
ATOM 582 O O . ILE A 1 80 ? 4.782 -0.167 6.625 1.00 94.50 80 ILE A O 1
ATOM 586 N N . LEU A 1 81 ? 6.250 -0.468 4.955 1.00 94.75 81 LEU A N 1
ATOM 587 C CA . LEU A 1 81 ? 5.265 -0.663 3.896 1.00 94.75 81 LEU A CA 1
ATOM 588 C C . LEU A 1 81 ? 5.774 -1.710 2.912 1.00 94.75 81 LEU A C 1
ATOM 590 O O . LEU A 1 81 ? 6.778 -1.492 2.237 1.00 94.75 81 LEU A O 1
ATOM 594 N N . GLU A 1 82 ? 5.036 -2.807 2.801 1.00 95.19 82 GLU A N 1
ATOM 595 C CA . GLU A 1 82 ? 5.247 -3.821 1.778 1.00 95.19 82 GLU A CA 1
ATOM 596 C C . GLU A 1 82 ? 4.126 -3.746 0.742 1.00 95.19 82 GLU A C 1
ATOM 598 O O . GLU A 1 82 ? 2.942 -3.699 1.081 1.00 95.19 82 GLU A O 1
ATOM 603 N N . LEU A 1 83 ? 4.513 -3.744 -0.531 1.00 95.19 83 LEU A N 1
ATOM 604 C CA . LEU A 1 83 ? 3.609 -3.870 -1.666 1.00 95.19 83 LEU A CA 1
ATOM 605 C C . LEU A 1 83 ? 4.054 -5.097 -2.450 1.00 95.19 83 LEU A C 1
ATOM 607 O O . LEU A 1 83 ? 5.165 -5.128 -2.975 1.00 95.19 83 LEU A O 1
ATOM 611 N N . THR A 1 84 ? 3.198 -6.109 -2.509 1.00 95.19 84 THR A N 1
ATOM 612 C CA . THR A 1 84 ? 3.535 -7.395 -3.115 1.00 95.19 84 THR A CA 1
ATOM 613 C C . THR A 1 84 ? 2.392 -7.915 -3.970 1.00 95.19 84 THR A C 1
ATOM 615 O O . THR A 1 84 ? 1.225 -7.565 -3.776 1.00 95.19 84 THR A O 1
ATOM 618 N N . THR A 1 85 ? 2.738 -8.764 -4.928 1.00 95.00 85 THR A N 1
ATOM 619 C CA . THR A 1 85 ? 1.793 -9.466 -5.788 1.00 95.00 85 THR A CA 1
ATOM 620 C C . THR A 1 85 ? 2.028 -10.967 -5.701 1.00 95.00 85 THR A C 1
ATOM 622 O O . THR A 1 85 ? 3.150 -11.418 -5.487 1.00 95.00 85 THR A O 1
ATOM 625 N N . ALA A 1 86 ? 0.981 -11.765 -5.914 1.00 93.81 86 ALA A N 1
ATOM 626 C CA . ALA A 1 86 ? 1.123 -13.218 -5.985 1.00 93.81 86 ALA A CA 1
ATOM 627 C C . ALA A 1 86 ? 2.058 -13.643 -7.139 1.00 93.81 86 ALA A C 1
ATOM 629 O O . ALA A 1 86 ? 2.159 -12.942 -8.143 1.00 93.81 86 ALA A O 1
ATOM 630 N N . ALA A 1 87 ? 2.680 -14.824 -7.033 1.00 90.44 87 ALA A N 1
ATOM 631 C CA . ALA A 1 87 ? 3.742 -15.309 -7.931 1.00 90.44 87 ALA A CA 1
ATOM 632 C C . ALA A 1 87 ? 3.387 -15.407 -9.435 1.00 90.44 87 ALA A C 1
ATOM 634 O O . ALA A 1 87 ? 4.278 -15.569 -10.260 1.00 90.44 87 ALA A O 1
ATOM 635 N N . ALA A 1 88 ? 2.106 -15.319 -9.800 1.00 93.31 88 ALA A N 1
ATOM 636 C CA . ALA A 1 88 ? 1.626 -15.322 -11.188 1.00 93.31 88 ALA A CA 1
ATOM 637 C C . ALA A 1 88 ? 0.770 -14.086 -11.529 1.00 93.31 88 ALA A C 1
ATOM 639 O O . ALA A 1 88 ? 0.053 -14.071 -12.527 1.00 93.31 88 ALA A O 1
ATOM 640 N N . SER A 1 89 ? 0.786 -13.070 -10.667 1.00 95.69 89 SER A N 1
ATOM 641 C CA . SER A 1 89 ? 0.050 -11.830 -10.882 1.00 95.69 89 SER A CA 1
ATOM 642 C C . SER A 1 89 ? 0.626 -11.056 -12.063 1.00 95.69 89 SER A C 1
ATOM 644 O O . SER A 1 89 ? 1.837 -10.936 -12.202 1.00 95.69 89 SER A O 1
ATOM 646 N N . THR A 1 90 ? -0.252 -10.459 -12.864 1.00 96.00 90 THR A N 1
ATOM 647 C CA . THR A 1 90 ? 0.116 -9.488 -13.906 1.00 96.00 90 THR A CA 1
ATOM 648 C C . THR A 1 90 ? -0.124 -8.041 -13.465 1.00 96.00 90 THR A C 1
ATOM 650 O O . THR A 1 90 ? -0.059 -7.122 -14.276 1.00 96.00 90 THR A O 1
ATOM 653 N N . ALA A 1 91 ? -0.496 -7.826 -12.200 1.00 96.25 91 ALA A N 1
ATOM 654 C CA . ALA A 1 91 ? -0.731 -6.499 -11.645 1.00 96.25 91 ALA A CA 1
ATOM 655 C C . ALA A 1 91 ? 0.585 -5.802 -11.277 1.00 96.25 91 ALA A C 1
ATOM 657 O O . ALA A 1 91 ? 1.558 -6.445 -10.893 1.00 96.25 91 ALA A O 1
ATOM 658 N N . TRP A 1 92 ? 0.581 -4.472 -11.329 1.00 96.25 92 TRP A N 1
ATOM 659 C CA . TRP A 1 92 ? 1.704 -3.655 -10.877 1.00 96.25 92 TRP A CA 1
ATOM 660 C C . TRP A 1 92 ? 1.575 -3.385 -9.377 1.00 96.25 92 TRP A C 1
ATOM 662 O O . TRP A 1 92 ? 0.571 -2.789 -8.975 1.00 96.25 92 TRP A O 1
ATOM 672 N N . PRO A 1 93 ? 2.556 -3.771 -8.541 1.00 96.50 93 PRO A N 1
ATOM 673 C CA . PRO A 1 93 ? 2.480 -3.547 -7.096 1.00 96.50 93 PRO A CA 1
ATOM 674 C C . PRO A 1 93 ? 2.433 -2.060 -6.718 1.00 96.50 93 PRO A C 1
ATOM 676 O O . PRO A 1 93 ? 1.909 -1.718 -5.660 1.00 96.50 93 PRO A O 1
ATOM 679 N N . LEU A 1 94 ? 2.961 -1.162 -7.561 1.00 96.50 94 LEU A N 1
ATOM 680 C CA . LEU A 1 94 ? 2.971 0.276 -7.292 1.00 96.50 94 LEU A CA 1
ATOM 681 C C . LEU A 1 94 ? 2.886 1.110 -8.574 1.00 96.50 94 LEU A C 1
ATOM 683 O O . LEU A 1 94 ? 3.682 0.944 -9.496 1.00 96.50 94 LEU A O 1
ATOM 687 N N . GLN A 1 95 ? 1.987 2.097 -8.578 1.00 95.75 95 GLN A N 1
ATOM 688 C CA . GLN A 1 95 ? 1.951 3.176 -9.562 1.00 95.75 95 GLN A CA 1
ATOM 689 C C . GLN A 1 95 ? 1.740 4.524 -8.868 1.00 95.75 95 GLN A C 1
ATOM 691 O O . GLN A 1 95 ? 0.834 4.692 -8.057 1.00 95.75 95 GLN A O 1
ATOM 696 N N . VAL A 1 96 ? 2.531 5.516 -9.271 1.00 94.62 96 VAL A N 1
ATOM 697 C CA . VAL A 1 96 ? 2.372 6.918 -8.890 1.00 94.62 96 VAL A CA 1
ATOM 698 C C . VAL A 1 96 ? 2.089 7.738 -10.143 1.00 94.62 96 VAL A C 1
ATOM 700 O O . VAL A 1 96 ? 2.785 7.633 -11.161 1.00 94.62 96 VAL A O 1
ATOM 703 N N . LYS A 1 97 ? 1.051 8.570 -10.062 1.00 92.88 97 LYS A N 1
ATOM 704 C CA . LYS A 1 97 ? 0.604 9.447 -11.143 1.00 92.88 97 LYS A CA 1
ATOM 705 C C . LYS A 1 97 ? 0.667 10.909 -10.729 1.00 92.88 97 LYS A C 1
ATOM 707 O O . LYS A 1 97 ? 0.270 11.268 -9.624 1.00 92.88 97 LYS A O 1
ATOM 712 N N . ALA A 1 98 ? 1.097 11.754 -11.657 1.00 91.00 98 ALA A N 1
ATOM 713 C CA . ALA A 1 98 ? 0.884 13.190 -11.589 1.00 91.00 98 ALA A CA 1
ATOM 714 C C . ALA A 1 98 ? -0.277 13.535 -12.525 1.00 91.00 98 ALA A C 1
ATOM 716 O O . ALA A 1 98 ? -0.155 13.431 -13.747 1.00 91.00 98 ALA A O 1
ATOM 717 N N . ARG A 1 99 ? -1.416 13.942 -11.950 1.00 89.12 99 ARG A N 1
ATOM 718 C CA . ARG A 1 99 ? -2.681 14.085 -12.693 1.00 89.12 99 ARG A CA 1
ATOM 719 C C . ARG A 1 99 ? -3.033 12.739 -13.350 1.00 89.12 99 ARG A C 1
ATOM 721 O O . ARG A 1 99 ? -3.205 11.754 -12.642 1.00 89.12 99 ARG A O 1
ATOM 728 N N . THR A 1 100 ? -3.116 12.675 -14.676 1.00 88.44 100 THR A N 1
ATOM 729 C CA . THR A 1 100 ? -3.417 11.448 -15.431 1.00 88.44 100 THR A CA 1
ATOM 730 C C . THR A 1 100 ? -2.172 10.695 -15.904 1.00 88.44 100 THR A C 1
ATOM 732 O O . THR A 1 100 ? -2.280 9.524 -16.271 1.00 88.44 100 THR A O 1
ATOM 735 N N . SER A 1 101 ? -0.993 11.322 -15.866 1.00 89.50 101 SER A N 1
ATOM 736 C CA . SER A 1 101 ? 0.251 10.737 -16.366 1.00 89.50 101 SER A CA 1
ATOM 737 C C . SER A 1 101 ? 0.934 9.899 -15.295 1.00 89.50 101 SER A C 1
ATOM 739 O O . SER A 1 101 ? 1.126 10.356 -14.167 1.00 89.50 101 SER A O 1
ATOM 741 N N . GLN A 1 102 ? 1.341 8.682 -15.652 1.00 91.44 102 GLN A N 1
ATOM 742 C CA . GLN A 1 102 ? 2.275 7.914 -14.832 1.00 91.44 102 GLN A CA 1
ATOM 743 C C . GLN A 1 102 ? 3.599 8.674 -14.731 1.00 91.44 102 GLN A C 1
ATOM 745 O O . GLN A 1 102 ? 4.043 9.252 -15.718 1.00 91.44 102 GLN A O 1
ATOM 750 N N . VAL A 1 103 ? 4.198 8.686 -13.539 1.00 92.38 103 VAL A N 1
ATOM 751 C CA . VAL A 1 103 ? 5.526 9.281 -13.315 1.00 92.38 103 VAL A CA 1
ATOM 752 C C . VAL A 1 103 ? 6.513 8.299 -12.693 1.00 92.38 103 VAL A C 1
ATOM 754 O O . VAL A 1 103 ? 7.704 8.357 -12.987 1.00 92.38 103 VAL A O 1
ATOM 757 N N . PHE A 1 104 ? 6.012 7.355 -11.896 1.00 93.75 104 PHE A N 1
ATOM 758 C CA . PHE A 1 104 ? 6.800 6.285 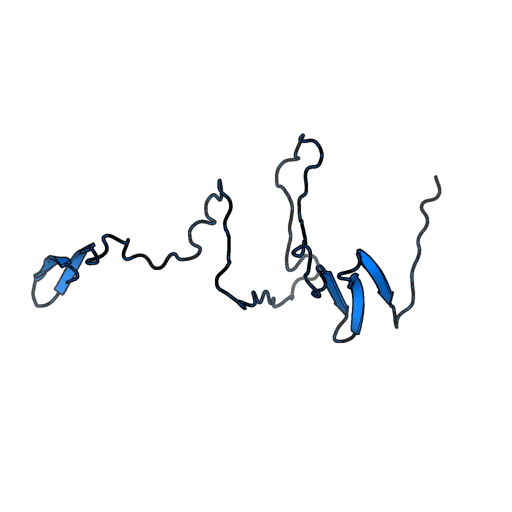-11.298 1.00 93.75 104 PHE A CA 1
ATOM 759 C C . PHE A 1 104 ? 5.963 5.006 -11.184 1.00 93.75 104 PHE A C 1
ATOM 761 O O . PHE A 1 104 ? 4.763 5.087 -10.903 1.00 93.75 104 PHE A O 1
ATOM 768 N N . ALA A 1 105 ? 6.566 3.839 -11.397 1.00 95.62 105 ALA A N 1
ATOM 769 C CA . ALA A 1 105 ? 5.950 2.548 -11.101 1.00 95.62 105 ALA A CA 1
ATOM 770 C C . ALA A 1 105 ? 6.966 1.414 -10.987 1.00 95.62 105 ALA A C 1
ATOM 772 O O . ALA A 1 105 ? 8.094 1.523 -11.470 1.00 95.62 105 ALA A O 1
ATOM 773 N N . ILE A 1 106 ? 6.501 0.318 -10.395 1.00 96.62 106 ILE A N 1
ATOM 774 C CA . ILE A 1 106 ? 7.153 -0.988 -10.415 1.00 96.62 106 ILE A CA 1
ATOM 775 C C . ILE A 1 106 ? 6.196 -1.940 -11.133 1.00 96.62 106 ILE A C 1
ATOM 777 O O . ILE A 1 106 ? 5.030 -2.039 -10.747 1.00 96.62 106 ILE A O 1
ATOM 781 N N . GLU A 1 107 ? 6.670 -2.584 -12.193 1.00 95.38 107 GLU A N 1
ATOM 782 C CA . GLU A 1 107 ? 5.885 -3.538 -12.981 1.00 95.38 107 GLU A CA 1
ATOM 783 C C . GLU A 1 107 ? 5.839 -4.922 -12.330 1.00 95.38 107 GLU A C 1
ATOM 785 O O . GLU A 1 107 ? 6.606 -5.217 -11.413 1.00 95.38 107 GLU A O 1
ATOM 790 N N . GLU A 1 108 ? 4.974 -5.799 -12.836 1.00 94.62 108 GLU A N 1
ATOM 791 C CA . GLU A 1 108 ? 4.860 -7.188 -12.376 1.00 94.62 108 GLU A CA 1
ATOM 792 C C . GLU A 1 108 ? 6.179 -7.967 -12.516 1.00 94.62 108 GLU A C 1
ATOM 794 O O . GLU A 1 108 ? 6.472 -8.860 -11.728 1.00 94.62 108 GLU A O 1
ATOM 799 N N . SER A 1 109 ? 7.010 -7.585 -13.492 1.00 92.44 109 SER A N 1
ATOM 800 C CA . SER A 1 109 ? 8.346 -8.146 -13.722 1.00 92.44 109 SER A CA 1
ATOM 801 C C . SER A 1 109 ? 9.415 -7.633 -12.747 1.00 92.44 109 SER A C 1
ATOM 803 O O . SER A 1 109 ? 10.560 -8.079 -12.803 1.00 92.44 109 SER A O 1
ATOM 805 N N . GLY A 1 110 ? 9.075 -6.668 -11.885 1.00 92.69 110 GLY A N 1
ATOM 806 C CA . GLY A 1 110 ? 10.016 -5.949 -11.024 1.00 92.69 110 GLY A CA 1
ATOM 807 C C . GLY A 1 110 ? 10.723 -4.774 -11.710 1.00 92.69 110 GLY A C 1
ATOM 808 O O . GLY A 1 110 ? 11.519 -4.083 -11.072 1.00 92.69 110 GLY A O 1
ATOM 809 N N . ALA A 1 111 ? 10.442 -4.507 -12.990 1.00 94.44 111 ALA A N 1
ATOM 810 C CA . ALA A 1 111 ? 11.023 -3.372 -13.699 1.00 94.44 111 ALA A CA 1
ATOM 811 C C . ALA A 1 111 ? 10.566 -2.036 -13.090 1.00 94.44 111 ALA A C 1
ATOM 813 O O . ALA A 1 111 ? 9.375 -1.807 -12.872 1.00 94.44 111 ALA A O 1
ATOM 814 N N . VAL A 1 112 ? 11.514 -1.124 -12.860 1.00 95.50 112 VAL A N 1
ATOM 815 C CA . VAL A 1 112 ? 11.224 0.239 -12.401 1.00 95.50 112 VAL A CA 1
ATOM 816 C C . VAL A 1 112 ? 11.036 1.148 -13.608 1.00 95.50 112 VAL A C 1
ATOM 818 O O . VAL A 1 112 ? 11.929 1.284 -14.447 1.00 95.50 112 VAL A O 1
ATOM 821 N N . LYS A 1 113 ? 9.889 1.822 -13.671 1.00 91.19 113 LYS A N 1
ATOM 822 C CA . LYS A 1 113 ? 9.591 2.837 -14.683 1.00 91.19 113 LYS A CA 1
ATOM 823 C C . LYS A 1 113 ? 9.589 4.222 -14.063 1.00 91.19 113 LYS A C 1
ATOM 825 O O . LYS A 1 113 ? 8.837 4.488 -13.129 1.00 91.19 113 LYS A O 1
ATOM 830 N N . VAL A 1 114 ? 10.379 5.121 -14.643 1.00 91.06 114 VAL A N 1
ATOM 831 C CA . VAL A 1 114 ? 10.382 6.553 -14.329 1.00 91.06 114 VAL A CA 1
ATOM 832 C C . VAL A 1 114 ? 10.101 7.313 -15.615 1.00 91.06 114 VAL A C 1
ATOM 834 O O . VAL A 1 114 ? 10.765 7.095 -16.626 1.00 91.06 114 VAL A O 1
ATOM 837 N N . SER A 1 115 ? 9.104 8.192 -15.597 1.00 86.00 115 SER A N 1
ATOM 838 C CA . SER A 1 115 ? 8.764 9.025 -16.752 1.00 86.00 115 SER A CA 1
ATOM 839 C C . SER A 1 115 ? 8.430 10.438 -16.295 1.00 86.00 115 SER A C 1
ATOM 841 O O . SER A 1 115 ? 7.752 10.637 -15.289 1.00 86.00 115 SER A O 1
ATOM 843 N N . SER A 1 116 ? 8.933 11.446 -17.005 1.00 75.69 116 SER A N 1
ATOM 844 C CA . SER A 1 116 ? 8.692 12.839 -16.643 1.00 75.69 116 SER A CA 1
ATOM 845 C C . SER A 1 116 ? 8.469 13.712 -17.872 1.00 75.69 116 SER A C 1
ATOM 847 O O . SER A 1 116 ? 9.334 13.878 -18.724 1.00 75.69 116 SER A O 1
ATOM 849 N N . ALA A 1 117 ? 7.288 14.330 -17.940 1.00 66.44 117 ALA A N 1
ATOM 850 C CA . ALA A 1 117 ? 7.018 15.395 -18.906 1.00 66.44 117 ALA A CA 1
ATOM 851 C C . ALA A 1 117 ? 7.639 16.741 -18.472 1.00 66.44 117 ALA A C 1
ATOM 853 O O . ALA A 1 117 ? 7.858 17.614 -19.300 1.00 66.44 117 ALA A O 1
ATOM 854 N N . GLY A 1 118 ? 7.915 16.911 -17.171 1.00 72.88 118 GLY A N 1
ATOM 855 C CA . GLY A 1 118 ? 8.456 18.140 -16.571 1.00 72.88 118 GLY A CA 1
ATOM 856 C C . GLY A 1 118 ? 9.966 18.126 -16.300 1.00 72.88 118 GLY A C 1
ATOM 857 O O . GLY A 1 118 ? 10.441 18.982 -15.558 1.00 72.88 118 GLY A O 1
ATOM 858 N N . GLY A 1 119 ? 10.706 17.158 -16.852 1.00 77.06 119 GLY A N 1
ATOM 859 C CA . GLY A 1 119 ? 12.145 16.988 -16.627 1.00 77.06 119 GLY A CA 1
ATOM 860 C C . GLY A 1 119 ? 12.487 15.985 -15.521 1.00 77.06 119 GLY A C 1
ATOM 861 O O . GLY A 1 119 ? 11.656 15.630 -14.684 1.00 77.06 119 GLY A O 1
ATOM 862 N N . PHE A 1 120 ? 13.711 15.466 -15.555 1.00 81.62 120 PHE A N 1
ATOM 863 C CA . PHE A 1 120 ? 14.251 14.542 -14.559 1.00 81.62 120 PHE A CA 1
ATOM 864 C C . PHE A 1 120 ? 15.353 15.257 -13.781 1.00 81.62 120 PHE A C 1
ATOM 866 O O . PHE A 1 120 ? 16.360 15.658 -14.359 1.00 81.62 120 PHE A O 1
ATOM 873 N N . TRP A 1 121 ? 15.135 15.456 -12.483 1.00 77.94 121 TRP A N 1
ATOM 874 C CA . TRP A 1 121 ? 16.071 16.159 -11.612 1.00 77.94 121 TRP A CA 1
ATOM 875 C C . TRP A 1 121 ? 16.869 15.135 -10.814 1.00 77.94 121 TRP A C 1
ATOM 877 O O . TRP A 1 121 ? 16.318 14.431 -9.970 1.00 77.94 121 TRP A O 1
ATOM 887 N N . LEU A 1 122 ? 18.167 15.063 -11.089 1.00 76.69 122 LEU A N 1
ATOM 888 C CA . LEU A 1 122 ? 19.135 14.319 -10.296 1.00 76.69 122 LEU A CA 1
ATOM 889 C C . LEU A 1 122 ? 19.922 15.331 -9.467 1.00 76.69 122 LEU A C 1
ATOM 891 O O . LEU A 1 122 ? 20.606 16.181 -10.032 1.00 76.69 122 LEU A O 1
ATOM 895 N N . SER A 1 123 ? 19.833 15.247 -8.143 1.00 81.50 123 SER A N 1
ATOM 896 C CA . SER A 1 123 ? 20.742 15.969 -7.253 1.00 81.50 123 SER A CA 1
ATOM 897 C C . SER A 1 123 ? 21.708 14.955 -6.660 1.00 81.50 123 SER A C 1
ATOM 899 O O . SER A 1 123 ? 21.280 14.047 -5.953 1.00 81.50 123 SER A O 1
ATOM 901 N N . GLY A 1 124 ? 22.995 15.084 -6.977 1.00 77.81 124 GLY A N 1
ATOM 902 C CA . GLY A 1 124 ? 24.044 14.314 -6.315 1.00 77.81 124 GLY A CA 1
ATOM 903 C C . GLY A 1 124 ? 24.322 14.883 -4.926 1.00 77.81 124 GLY A C 1
ATOM 904 O O . GLY A 1 124 ? 24.262 16.098 -4.735 1.00 77.81 124 GLY A O 1
ATOM 905 N N . TYR A 1 125 ? 24.623 14.012 -3.967 1.00 72.88 125 TYR A N 1
ATOM 906 C CA . TYR A 1 125 ? 25.333 14.408 -2.755 1.00 72.88 125 TYR A CA 1
ATOM 907 C C . TYR A 1 125 ? 26.824 14.421 -3.116 1.00 72.88 125 TYR A C 1
ATOM 909 O O . TYR A 1 125 ? 27.317 13.440 -3.669 1.00 72.88 125 TYR A O 1
ATOM 917 N N . ALA A 1 126 ? 27.512 15.543 -2.904 1.00 66.62 126 ALA A N 1
ATOM 918 C CA . ALA A 1 126 ? 28.969 15.534 -2.873 1.00 66.62 126 ALA A CA 1
ATOM 919 C C . ALA A 1 126 ? 29.367 15.125 -1.453 1.00 66.62 126 ALA A C 1
ATOM 921 O O . ALA A 1 126 ? 28.868 15.733 -0.502 1.00 66.62 126 ALA A O 1
ATOM 922 N N . ASP A 1 127 ? 30.178 14.076 -1.337 1.00 66.31 127 ASP A N 1
ATOM 923 C CA . ASP A 1 127 ? 30.804 13.686 -0.070 1.00 66.31 127 ASP A CA 1
ATOM 924 C C . ASP A 1 127 ? 31.695 14.812 0.484 1.00 66.31 127 ASP A C 1
ATOM 926 O O . ASP A 1 127 ? 32.356 15.509 -0.329 1.00 66.31 127 ASP A O 1
#

=== Feature glossary ===
The features interleaved in this record are:

— What the protein is —

Sequence gives the chain of amino acids in standard one-letter code (A=alanine, C=cysteine, …, Y=tyrosine), read N→C. It is the only feature that is directly encoded by the gene; all structural features are derived from the folded form of this sequence.

Database cross-references. InterPro integrates a dozen domain/family signature databases into unified entries with residue-range hits. GO terms attach function/process/location labels with evidence codes. CATH codes position the fold in a four-level structural taxonomy. Organism is the NCBI-taxonomy species name.

— Where its atoms are —

Atomic coordinates in PDBx/mmCIF format — the same representation the Protein Data Bank distributes. Each line of the _atom_site loop places one backbone atom in Cartesian space (units: ångströms, origin: arbitrary).

The six renders are orthographic views along the three Cartesian axes in both directions. Representation (cartoon, sticks, or surface) and color scheme (sequence-rainbow or by-chain) vary across proteins so the training set covers all the common visualization conventions.

— Local backbone conformation —

Eight-state secondary structure (DSSP): H is the canonical α-helix, G the tighter 3₁₀-helix, I the wider π-helix; E/B are β-structure, T and S are turns and bends, and '-' is everything else. DSSP derives these from the pattern of main-chain N–H···O=C hydrogen bonds, not from the sequence.

P-SEA three-state annotation labels each residue as helix, strand, or coil based purely on the geometry of the Cα trace. It serves as a fallback when the full backbone (and thus DSSP) is unavailable.

The φ/ψ torsion pair specifies the backbone conformation at each residue. φ rotates about the N–Cα bond, ψ about the Cα–C bond. Steric clashes forbid most of the (φ, ψ) plane — the allowed regions (α-helix basin, β-sheet basin, left-handed helix) are the Ramachandran-allowed regions.

— Global shape and packing —

The geometric summary reports three shape descriptors. Rg (radius of gyration) measures how spread out the Cα atoms are about their centre of mass; compact globular proteins have small Rg, elongated or unfolded ones large. Cα contacts (<8 Å, |i−j|>4) count long-range residue pairs in spatial proximity — high for tightly packed folds, near zero for rods or random coil. The bounding-box extents give the protein's footprint along x, y, z in Å.

Solvent-accessible surface area (SASA) is the area in Å² traced out by the centre of a 1.4 Å probe sphere (a water molecule) rolled over the protein's van der Waals surface (Shrake–Rupley / Lee–Richards construction). Buried residues have near-zero SASA; fully exposed residues can exceed 200 Å². The total SASA scales roughly with the number of surface residues.

The contact map is a binary N×N matrix image: pixel (i, j) is dark where Cα_i and Cα_j are within 8 Å and |i−j|>4. Because the |i−j|>4 filter removes local helical contacts, off-diagonal stripes parallel to the main diagonal indicate parallel β-sheets; stripes perpendicular to it indicate antiparallel β-sheets. The Ramachandran plot scatters every residue's (φ, ψ) pair against the sterically allowed regions. The PAE heatmap renders the predicted-aligned-error matrix.

— Structural neighborhood —

3Di is Foldseek's structural alphabet. Each residue is assigned one of twenty discrete states based on how its Cα sits relative to its spatial (not sequential) neighbors. Aligning 3Di strings finds structural homologs roughly as well as full 3D superposition, but orders of magnitude faster.

Nearest PDB neighbors are the top structural matches found by Foldseek when searching this structure against the entire Protein Data Bank. Each hit reports a TM-score (0 to 1; >0.5 almost always implies the same fold) and an E-value. These are *structural* homologs — they may share no detectable sequence similarity.

— Confidence and disorder —

For AlphaFold models, the B-factor field carries pLDDT — the model's own estimate of local accuracy on a 0–100 scale. Regions with pLDDT<50 should be treated as essentially unmodeled; they often correspond to intrinsically disordered segments.

Crystallographic B-factors measure how much each atom's electron density is smeared out, in Å². They rise in mobile loops and surface residues and fall in the buried interior. In AlphaFold models this column is repurposed to hold pLDDT instead.

Predicted aligned error is AlphaFold's pairwise confidence. Unlike pLDDT (per-residue), PAE is per-residue-pair and captures whether two parts of the stru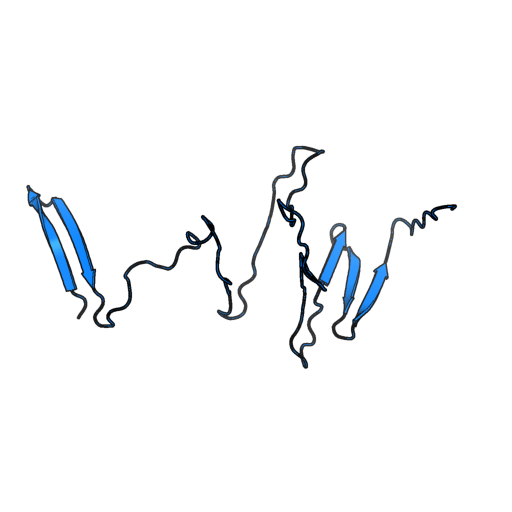cture are correctly placed relative to each other. Units are ångströms of expected positional error.